Protein AF-A0A6G3XUZ0-F1 (afdb_monomer_lite)

Radius of gyration: 13.95 Å; chains: 1; bounding box: 35×24×32 Å

Organism: NCBI:txid2706086

Secondary structure (DSSP, 8-state):
--TT--GGGSPTTGGGSTTTSSHHHHHHHHHHTHHHHHHTT----EEESS-HHHHHHHHHHHT--S-EEE-TT-HHHHHHT--EEEETTEEEE--

pLDDT: mean 84.61, std 15.83, range [34.44, 98.12]

Foldseek 3Di:
DAPPQDPPNDDPCLVVDAPSPCVRVVQLVCQVCVVVCVVVVHADEAEKLDDPVVVVVSCVVSVRPHYYDHCVVCPVCVVVVFDWDDDPRGIIGHD

Sequence (95 aa):
PGAYARRDAYPPGWAGIPGARGCTLESCTYRDQLAEFTAAGATVHGVSAQRPDEQRAFAEKEGLRFPLLSDADLALAAALRLPTFRASGVSRLKR

Structure (mmCIF, N/CA/C/O backbone):
data_AF-A0A6G3XUZ0-F1
#
_entry.id   AF-A0A6G3XUZ0-F1
#
loop_
_atom_site.group_PDB
_atom_site.id
_atom_site.type_symbol
_atom_site.label_atom_id
_atom_site.label_alt_id
_atom_site.label_comp_id
_atom_site.label_asym_id
_atom_site.label_entity_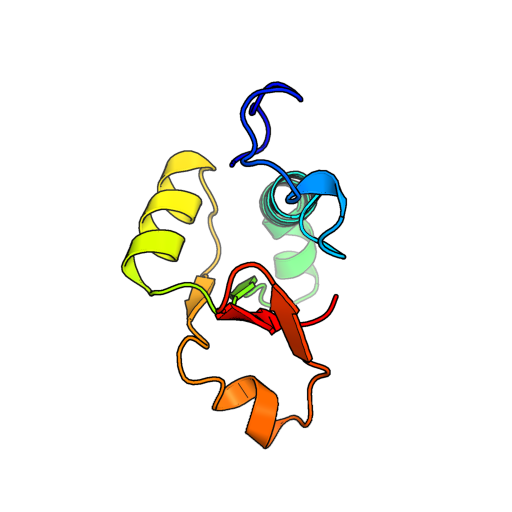id
_atom_site.label_seq_id
_atom_site.pdbx_PDB_ins_code
_atom_site.Cartn_x
_atom_site.Cartn_y
_atom_site.Cartn_z
_atom_site.occupancy
_atom_site.B_iso_or_equiv
_atom_site.auth_seq_id
_atom_site.auth_comp_id
_atom_site.auth_asym_id
_atom_site.auth_atom_id
_atom_site.pdbx_PDB_model_num
ATOM 1 N N . PRO A 1 1 ? 12.514 1.878 -2.340 1.00 45.81 1 PRO A N 1
ATOM 2 C CA . PRO A 1 1 ? 13.356 2.374 -1.229 1.00 45.81 1 PRO A CA 1
ATOM 3 C C . PRO A 1 1 ? 12.514 3.250 -0.297 1.00 45.81 1 PRO A C 1
ATOM 5 O O . PRO A 1 1 ? 11.801 4.106 -0.805 1.00 45.81 1 PRO A O 1
ATOM 8 N N . GLY A 1 2 ? 12.541 2.949 1.005 1.00 34.44 2 GLY A N 1
ATOM 9 C CA . GLY A 1 2 ? 11.751 3.591 2.065 1.00 34.44 2 GLY A CA 1
ATOM 10 C C . GLY A 1 2 ? 11.996 5.093 2.254 1.00 34.44 2 GLY A C 1
ATOM 11 O O . GLY A 1 2 ? 12.867 5.652 1.587 1.00 34.44 2 GLY A O 1
ATOM 12 N N . ALA A 1 3 ? 11.283 5.727 3.192 1.00 40.72 3 ALA A N 1
ATOM 13 C CA . ALA A 1 3 ? 11.138 7.182 3.374 1.00 40.72 3 ALA A CA 1
ATOM 14 C C . ALA A 1 3 ? 12.442 7.979 3.612 1.00 40.72 3 ALA A C 1
ATOM 16 O O . ALA A 1 3 ? 12.407 9.204 3.675 1.00 40.72 3 ALA A O 1
ATOM 17 N N . TYR A 1 4 ? 13.597 7.311 3.656 1.00 42.88 4 TYR A N 1
ATOM 18 C CA . TYR A 1 4 ? 14.929 7.900 3.835 1.00 42.88 4 TYR A CA 1
ATOM 19 C C . TYR A 1 4 ? 15.917 7.595 2.700 1.00 42.88 4 TYR A C 1
ATOM 21 O O . TYR A 1 4 ? 17.118 7.833 2.833 1.00 42.88 4 TYR A O 1
ATOM 29 N N . ALA A 1 5 ? 15.460 7.048 1.573 1.00 48.56 5 ALA A N 1
ATOM 30 C CA . ALA A 1 5 ? 16.338 6.856 0.428 1.00 48.56 5 ALA A CA 1
ATOM 31 C C . ALA A 1 5 ? 16.736 8.220 -0.155 1.00 48.56 5 ALA A C 1
ATOM 33 O O . ALA A 1 5 ? 15.881 8.957 -0.656 1.00 48.56 5 ALA A O 1
ATOM 34 N N . ARG A 1 6 ? 18.037 8.550 -0.086 1.00 51.56 6 ARG A N 1
ATOM 35 C CA . ARG A 1 6 ? 18.607 9.718 -0.777 1.00 51.56 6 ARG A CA 1
ATOM 36 C C . ARG A 1 6 ? 18.131 9.712 -2.231 1.00 51.56 6 ARG A C 1
ATOM 38 O O . ARG A 1 6 ? 17.948 8.639 -2.805 1.00 51.56 6 ARG A O 1
ATOM 45 N N . ARG A 1 7 ? 17.939 10.891 -2.835 1.00 51.06 7 ARG A N 1
ATOM 46 C CA . ARG A 1 7 ? 17.509 11.022 -4.245 1.00 51.06 7 ARG A CA 1
ATOM 47 C C . ARG A 1 7 ? 18.331 10.143 -5.203 1.00 51.06 7 ARG A C 1
ATOM 49 O O . ARG A 1 7 ? 17.787 9.676 -6.197 1.00 51.06 7 ARG A O 1
ATOM 56 N N . ASP A 1 8 ? 19.578 9.863 -4.836 1.00 58.75 8 ASP A N 1
ATOM 57 C CA . ASP A 1 8 ? 20.572 9.121 -5.616 1.00 58.75 8 ASP A CA 1
ATOM 58 C C . ASP A 1 8 ? 20.532 7.597 -5.371 1.00 58.75 8 ASP A C 1
ATOM 60 O O . ASP A 1 8 ? 21.207 6.837 -6.054 1.00 58.75 8 ASP A O 1
ATOM 64 N N . ALA A 1 9 ? 19.742 7.123 -4.400 1.00 58.53 9 ALA A N 1
ATOM 65 C CA . ALA A 1 9 ? 19.657 5.711 -4.007 1.00 58.53 9 ALA A CA 1
ATOM 66 C C . ALA A 1 9 ? 18.647 4.898 -4.838 1.00 58.53 9 ALA A C 1
ATOM 68 O O . ALA A 1 9 ? 18.367 3.737 -4.524 1.00 58.53 9 ALA A O 1
ATOM 69 N N . TYR A 1 10 ? 18.054 5.502 -5.867 1.00 62.94 10 TYR A N 1
ATOM 70 C CA . TYR A 1 10 ? 17.124 4.818 -6.752 1.00 62.94 10 TYR A CA 1
ATOM 71 C C . TYR A 1 10 ? 17.821 4.375 -8.045 1.00 62.94 10 TYR A C 1
ATOM 73 O O . TYR A 1 10 ? 18.612 5.141 -8.595 1.00 62.94 10 TYR A O 1
ATOM 81 N N . PRO A 1 11 ? 17.498 3.184 -8.582 1.00 66.25 11 PRO A N 1
ATOM 82 C CA . PRO A 1 11 ? 17.982 2.776 -9.895 1.00 66.25 11 PRO A CA 1
ATOM 83 C C . PRO A 1 11 ? 17.615 3.803 -10.982 1.00 66.25 11 PRO A C 1
ATOM 85 O O . PRO A 1 11 ? 16.560 4.449 -10.878 1.00 66.25 11 PRO A O 1
ATOM 88 N N . PRO A 1 12 ? 18.423 3.933 -12.052 1.00 72.56 12 PRO A N 1
ATOM 89 C CA . PRO A 1 12 ? 18.086 4.774 -13.197 1.00 72.56 12 PRO A CA 1
ATOM 90 C C . PRO A 1 12 ? 16.656 4.507 -13.697 1.00 72.56 12 PRO A C 1
ATOM 92 O O . PRO A 1 12 ? 16.243 3.359 -13.848 1.00 72.56 12 PRO A O 1
ATOM 95 N N . GLY A 1 13 ? 15.876 5.571 -13.913 1.00 69.44 13 GLY A N 1
ATOM 96 C CA . GLY A 1 13 ? 14.485 5.484 -14.379 1.00 69.44 13 GLY A CA 1
ATOM 97 C C . GLY A 1 13 ? 13.415 5.358 -13.285 1.00 69.44 13 GLY A C 1
ATOM 98 O O . GLY A 1 13 ? 12.245 5.601 -13.569 1.00 69.44 13 GLY A O 1
ATOM 99 N N . TRP A 1 14 ? 13.776 5.094 -12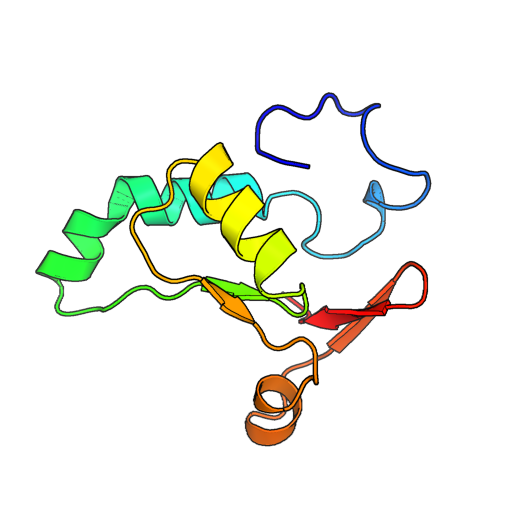.021 1.00 70.38 14 TRP A N 1
ATOM 100 C CA . TRP A 1 14 ? 12.802 4.986 -10.917 1.00 70.38 14 TRP A CA 1
ATOM 101 C C . TRP A 1 14 ? 11.985 6.266 -10.703 1.00 70.38 14 TRP A C 1
ATOM 103 O O . TRP A 1 14 ? 10.789 6.237 -10.429 1.00 70.38 14 TRP A O 1
ATOM 113 N N . ALA A 1 15 ? 12.637 7.413 -10.880 1.00 67.19 15 ALA A N 1
ATOM 114 C CA . ALA A 1 15 ? 12.036 8.737 -10.819 1.00 67.19 15 ALA A CA 1
ATOM 115 C C . ALA A 1 15 ? 10.942 8.979 -11.883 1.00 67.19 15 ALA A C 1
ATOM 117 O O . ALA A 1 15 ? 10.154 9.912 -11.732 1.00 67.19 15 ALA A O 1
ATOM 118 N N . GLY A 1 16 ? 10.909 8.189 -12.956 1.00 67.62 16 GLY A N 1
ATOM 119 C CA . GLY A 1 16 ? 9.896 8.273 -14.008 1.00 67.62 16 GLY A CA 1
ATOM 120 C C . GLY A 1 16 ? 8.693 7.358 -13.781 1.00 67.62 16 GLY A C 1
ATOM 121 O O . GLY A 1 16 ? 7.730 7.449 -14.531 1.00 67.62 16 GLY A O 1
ATOM 122 N N . ILE A 1 17 ? 8.731 6.486 -12.767 1.00 65.19 17 ILE A N 1
ATOM 123 C CA . ILE A 1 17 ? 7.670 5.520 -12.465 1.00 65.19 17 ILE A CA 1
ATOM 124 C C . ILE A 1 17 ? 6.535 6.246 -11.712 1.00 65.19 17 ILE A C 1
ATOM 126 O O . ILE A 1 17 ? 6.760 6.715 -10.588 1.00 65.19 17 ILE A O 1
ATOM 130 N N . PRO A 1 18 ? 5.314 6.346 -12.276 1.00 55.81 18 PRO A N 1
ATOM 131 C CA . PRO A 1 18 ? 4.171 6.942 -11.584 1.00 55.81 18 PRO A CA 1
ATOM 132 C C . PRO A 1 18 ? 3.906 6.255 -10.235 1.00 55.81 18 PRO A C 1
ATOM 134 O O . PRO A 1 18 ? 3.915 5.029 -10.148 1.00 55.81 18 PRO A O 1
ATOM 137 N N . GLY A 1 19 ? 3.727 7.038 -9.166 1.00 58.09 19 GLY A N 1
ATOM 138 C CA . GLY A 1 19 ? 3.465 6.528 -7.810 1.00 58.09 19 GLY A CA 1
ATOM 139 C C . GLY A 1 19 ? 4.663 5.896 -7.078 1.00 58.09 19 GLY A C 1
ATOM 140 O O . GLY A 1 19 ? 4.534 5.511 -5.915 1.00 58.09 19 GLY A O 1
ATOM 141 N N . ALA A 1 20 ? 5.841 5.798 -7.712 1.00 62.88 20 ALA A N 1
ATOM 142 C CA . ALA A 1 20 ? 7.037 5.240 -7.071 1.00 62.88 20 ALA A CA 1
ATOM 143 C C . ALA A 1 20 ? 7.710 6.201 -6.083 1.00 62.88 20 ALA A C 1
ATOM 145 O O . ALA A 1 20 ? 8.358 5.755 -5.135 1.00 62.88 20 ALA A O 1
ATOM 146 N N . ARG A 1 21 ? 7.560 7.515 -6.292 1.00 65.50 21 ARG A N 1
ATOM 147 C CA . ARG A 1 21 ? 7.857 8.525 -5.270 1.00 65.50 21 ARG A CA 1
ATOM 148 C C . ARG A 1 21 ? 6.621 8.709 -4.400 1.00 65.50 21 ARG A C 1
ATOM 150 O O . ARG A 1 21 ? 5.536 8.903 -4.929 1.00 65.50 21 ARG A O 1
ATOM 157 N N . GLY A 1 22 ? 6.806 8.671 -3.085 1.00 74.69 22 GLY A N 1
ATOM 158 C CA . GLY A 1 22 ? 5.733 8.925 -2.121 1.00 74.69 22 GLY A CA 1
ATOM 159 C C . GLY A 1 22 ? 5.066 7.675 -1.555 1.00 74.69 22 GLY A C 1
ATOM 160 O O . GLY A 1 22 ? 4.423 7.792 -0.525 1.00 74.69 22 GLY A O 1
ATOM 161 N N . CYS A 1 23 ? 5.296 6.480 -2.118 1.00 79.12 23 CYS A N 1
ATOM 162 C CA . CYS A 1 23 ? 4.691 5.243 -1.607 1.00 79.12 23 CYS A CA 1
ATOM 163 C C . CYS A 1 23 ? 4.978 4.991 -0.121 1.00 79.12 23 CYS A C 1
ATOM 165 O O . CYS A 1 23 ? 4.109 4.534 0.619 1.00 79.12 23 CYS A O 1
ATOM 167 N N . THR A 1 24 ? 6.196 5.307 0.325 1.00 86.00 24 THR A N 1
ATOM 168 C CA . THR A 1 24 ? 6.557 5.159 1.732 1.00 86.00 24 THR A CA 1
ATOM 169 C C . THR A 1 24 ? 5.988 6.269 2.592 1.00 86.00 24 THR A C 1
ATOM 171 O O . THR A 1 24 ? 5.494 5.970 3.668 1.00 86.00 24 THR A O 1
ATOM 174 N N . LEU A 1 25 ? 6.000 7.518 2.113 1.00 85.56 25 LEU A N 1
ATOM 175 C CA . LEU A 1 25 ? 5.379 8.629 2.833 1.00 85.56 25 LEU A CA 1
ATOM 176 C C . LEU A 1 25 ? 3.895 8.341 3.075 1.00 85.56 25 LEU A C 1
ATOM 178 O O . LEU A 1 25 ? 3.458 8.374 4.213 1.00 85.56 25 LEU A O 1
ATOM 182 N N . GLU A 1 26 ? 3.167 7.964 2.025 1.00 87.75 26 GLU A N 1
ATOM 183 C CA . GLU A 1 26 ? 1.756 7.589 2.089 1.00 87.75 26 GLU A CA 1
ATOM 184 C C . GLU A 1 26 ? 1.516 6.441 3.081 1.00 87.75 26 GLU A C 1
ATOM 186 O O . GLU A 1 26 ? 0.700 6.576 3.989 1.00 87.75 26 GLU A O 1
ATOM 191 N N . SER A 1 27 ? 2.272 5.340 2.977 1.00 91.88 27 SER A N 1
ATOM 192 C CA . SER A 1 27 ? 2.132 4.197 3.897 1.00 91.88 27 SER A CA 1
ATOM 193 C C . SER A 1 27 ? 2.400 4.587 5.357 1.00 91.88 27 SER A C 1
ATOM 195 O O . SER A 1 27 ? 1.688 4.145 6.258 1.00 91.88 27 SER A O 1
ATOM 197 N N . CYS A 1 28 ? 3.404 5.435 5.595 1.00 90.94 28 CYS A N 1
ATOM 198 C CA . CYS A 1 28 ? 3.711 5.975 6.917 1.00 90.94 28 CYS A CA 1
ATOM 199 C C . CYS A 1 28 ? 2.601 6.903 7.428 1.00 90.94 28 CYS A C 1
ATOM 201 O O . CYS A 1 28 ? 2.241 6.809 8.594 1.00 90.94 28 CYS A O 1
ATOM 203 N N . THR A 1 29 ? 1.997 7.732 6.573 1.00 92.12 29 THR A N 1
ATOM 204 C CA . THR A 1 29 ? 0.849 8.570 6.950 1.00 92.12 29 THR A CA 1
ATOM 205 C C . THR A 1 29 ? -0.343 7.716 7.387 1.00 92.12 29 THR A C 1
ATOM 207 O O . THR A 1 29 ? -0.902 7.963 8.452 1.00 92.12 29 THR A O 1
ATOM 210 N N . TYR A 1 30 ? -0.680 6.652 6.647 1.00 95.06 30 TYR A N 1
ATOM 211 C CA . TYR A 1 30 ? -1.724 5.705 7.070 1.00 95.06 30 TYR A CA 1
ATOM 212 C C . TYR A 1 30 ? -1.387 5.004 8.391 1.00 95.06 30 TYR A C 1
ATOM 214 O O . TYR A 1 30 ? -2.276 4.777 9.207 1.00 95.06 30 TYR A O 1
ATOM 222 N N . ARG A 1 31 ? -0.110 4.666 8.624 1.00 95.06 31 ARG A N 1
ATOM 223 C CA . ARG A 1 31 ? 0.349 4.086 9.898 1.00 95.06 31 ARG A CA 1
ATOM 224 C C . ARG A 1 31 ? 0.117 5.071 11.040 1.00 95.06 31 ARG A C 1
ATOM 226 O O . ARG A 1 31 ? -0.411 4.673 12.075 1.00 95.06 31 ARG A O 1
ATOM 233 N N . ASP A 1 32 ? 0.510 6.324 10.848 1.00 95.31 32 ASP A N 1
ATOM 234 C CA . ASP A 1 32 ? 0.449 7.360 11.879 1.00 95.31 32 ASP A CA 1
ATOM 235 C C . ASP A 1 32 ? -1.003 7.748 12.207 1.00 95.31 32 ASP A C 1
ATOM 237 O O . ASP A 1 32 ? -1.313 8.032 13.361 1.00 95.31 32 ASP A O 1
ATOM 241 N N . GLN A 1 33 ? -1.913 7.658 11.230 1.00 96.19 33 GLN A N 1
ATOM 242 C CA . GLN A 1 33 ? -3.349 7.924 11.396 1.00 96.19 33 GLN A CA 1
ATOM 243 C C . GLN A 1 33 ? -4.208 6.669 11.631 1.00 96.19 33 GLN A C 1
ATOM 245 O O . GLN A 1 33 ? -5.435 6.755 11.668 1.00 96.19 33 GLN A O 1
ATOM 250 N N . LEU A 1 34 ? -3.610 5.485 11.816 1.00 96.62 34 LEU A N 1
ATOM 251 C CA . LEU A 1 34 ? -4.348 4.214 11.888 1.00 96.62 34 LEU A CA 1
ATOM 252 C C . LEU A 1 34 ? -5.438 4.204 12.977 1.00 96.62 34 LEU A C 1
ATOM 254 O O . LEU A 1 34 ? -6.494 3.590 12.801 1.00 96.62 34 LEU A O 1
ATOM 258 N N . ALA A 1 35 ? -5.201 4.905 14.090 1.00 96.50 35 ALA A N 1
ATOM 259 C CA . ALA A 1 35 ? -6.170 5.041 15.175 1.00 96.50 35 ALA A CA 1
ATOM 260 C C . ALA A 1 35 ? -7.430 5.816 14.750 1.00 96.50 35 ALA A C 1
ATOM 262 O O . ALA A 1 35 ? -8.529 5.428 15.135 1.00 96.50 35 ALA A O 1
ATOM 263 N N . GLU A 1 36 ? -7.290 6.855 13.921 1.00 97.62 36 GLU A N 1
ATOM 264 C CA . GLU A 1 36 ? -8.415 7.647 13.406 1.00 97.62 36 GLU A CA 1
ATOM 265 C C . GLU A 1 36 ? -9.284 6.804 12.466 1.00 97.62 36 GLU A C 1
ATOM 267 O O . GLU A 1 36 ? -10.506 6.774 12.608 1.00 97.62 36 GLU A O 1
ATOM 272 N N . PHE A 1 37 ? -8.659 6.033 11.568 1.00 97.06 37 PHE A N 1
ATOM 273 C CA . PHE A 1 37 ? -9.381 5.096 10.700 1.00 97.06 37 PHE A CA 1
ATOM 274 C C . PHE A 1 37 ? -10.122 4.027 11.504 1.00 97.06 37 PHE A C 1
ATOM 276 O O . PHE A 1 37 ? -11.293 3.757 11.241 1.00 97.06 37 PHE A O 1
ATOM 283 N N . THR A 1 38 ? -9.464 3.456 12.515 1.00 96.69 38 THR A N 1
ATOM 284 C CA . THR A 1 38 ? -10.076 2.440 13.382 1.00 96.69 38 THR A CA 1
ATOM 285 C C . THR A 1 38 ? -11.259 3.019 14.160 1.00 96.69 38 THR A C 1
ATOM 287 O O . THR A 1 38 ? -12.311 2.389 14.232 1.00 96.69 38 THR A O 1
ATOM 290 N N . ALA A 1 39 ? -11.126 4.238 14.694 1.00 97.94 39 ALA A N 1
ATOM 291 C CA . ALA A 1 39 ? -12.206 4.932 15.395 1.00 97.94 39 ALA A CA 1
ATOM 292 C C . ALA A 1 39 ? -13.404 5.239 14.479 1.00 97.94 39 ALA A C 1
ATOM 294 O O . ALA A 1 39 ? -14.544 5.231 14.938 1.00 97.94 39 ALA A O 1
ATOM 295 N N . ALA A 1 40 ? -13.161 5.447 13.183 1.00 98.12 40 ALA A N 1
ATOM 296 C CA . ALA A 1 40 ? -14.198 5.602 12.165 1.00 98.12 40 ALA A CA 1
ATOM 297 C C . ALA A 1 40 ? -14.810 4.265 11.684 1.00 98.12 40 ALA A C 1
ATOM 299 O O . ALA A 1 40 ? -15.647 4.265 10.783 1.00 98.12 40 ALA A O 1
ATOM 300 N N . GLY A 1 41 ? -14.400 3.124 12.251 1.00 98.06 41 GLY A N 1
ATOM 301 C CA . GLY A 1 41 ? -14.870 1.793 11.853 1.00 98.06 41 GLY A CA 1
ATOM 302 C C . GLY A 1 41 ? -14.253 1.268 10.551 1.00 98.06 41 GLY A C 1
ATOM 303 O O . GLY A 1 41 ? -14.745 0.289 9.992 1.00 98.06 41 GLY A O 1
ATOM 304 N N . ALA A 1 42 ? -13.185 1.897 10.054 1.00 97.81 42 ALA A N 1
ATOM 305 C CA . ALA A 1 42 ? -12.477 1.471 8.854 1.00 97.81 42 ALA A CA 1
ATOM 306 C C . ALA A 1 42 ? -11.308 0.532 9.186 1.00 97.81 42 ALA A C 1
ATOM 308 O O . ALA A 1 42 ? -10.660 0.640 10.227 1.00 97.81 42 ALA A O 1
ATOM 309 N N . THR A 1 43 ? -10.996 -0.379 8.262 1.00 97.31 43 THR A N 1
ATOM 310 C CA . THR A 1 43 ? -9.802 -1.232 8.338 1.00 97.31 43 THR A CA 1
ATOM 311 C C . THR A 1 43 ? -8.854 -0.901 7.197 1.00 97.31 43 THR A C 1
ATOM 313 O O . THR A 1 43 ? -9.235 -0.943 6.028 1.00 97.31 43 THR A O 1
ATOM 316 N N . VAL A 1 44 ? -7.602 -0.600 7.532 1.00 96.75 44 VAL A N 1
ATOM 317 C CA . VAL A 1 44 ? -6.573 -0.241 6.551 1.00 96.75 44 VAL A CA 1
ATOM 318 C C . VAL A 1 44 ? -5.834 -1.496 6.090 1.00 96.75 44 VAL A C 1
ATOM 320 O O . VAL A 1 44 ? -5.379 -2.287 6.911 1.00 96.75 44 VAL A O 1
ATOM 323 N N . HIS A 1 45 ? -5.691 -1.652 4.775 1.00 96.69 45 HIS A N 1
ATOM 324 C CA . HIS A 1 45 ? -4.838 -2.655 4.140 1.00 96.69 45 HIS A CA 1
ATOM 325 C C . HIS A 1 45 ? -4.043 -1.981 3.022 1.00 96.69 45 HIS A C 1
ATOM 327 O O . HIS A 1 45 ? -4.616 -1.273 2.194 1.00 96.69 45 HIS A O 1
ATOM 333 N N . GLY A 1 46 ? -2.733 -2.209 2.978 1.00 95.00 46 GLY A N 1
ATOM 334 C CA . GLY A 1 46 ? -1.925 -1.833 1.820 1.00 95.00 46 GLY A CA 1
ATOM 335 C C . GLY A 1 46 ? -1.956 -2.934 0.765 1.00 95.00 46 GLY A C 1
ATOM 336 O O . GLY A 1 46 ? -2.102 -4.107 1.097 1.00 95.00 46 GLY A O 1
ATOM 337 N N . VAL A 1 47 ? -1.788 -2.576 -0.508 1.00 95.06 47 VAL A N 1
ATOM 338 C CA . VAL A 1 47 ? -1.679 -3.547 -1.604 1.00 95.06 47 VAL A CA 1
ATOM 339 C C . VAL A 1 47 ? -0.583 -3.151 -2.587 1.00 95.06 47 VAL A C 1
ATOM 341 O O . VAL A 1 47 ? -0.385 -1.971 -2.896 1.00 95.06 47 VAL A O 1
ATOM 344 N N . SER A 1 48 ? 0.157 -4.145 -3.074 1.00 92.62 48 SER A N 1
ATOM 345 C CA . SER A 1 48 ? 1.227 -3.960 -4.052 1.00 92.62 48 SER A CA 1
ATOM 346 C C . SER A 1 48 ? 1.425 -5.217 -4.894 1.00 92.62 48 SER A C 1
ATOM 348 O O . SER A 1 48 ? 1.258 -6.332 -4.409 1.00 92.62 48 SER A O 1
ATOM 350 N N . ALA A 1 49 ? 1.894 -5.042 -6.132 1.00 93.50 49 ALA A N 1
ATOM 351 C CA . ALA A 1 49 ? 2.346 -6.136 -6.999 1.00 93.50 49 ALA A CA 1
ATOM 352 C C . ALA A 1 49 ? 3.727 -6.707 -6.590 1.00 93.50 49 ALA A C 1
ATOM 354 O O . ALA A 1 49 ? 4.355 -7.444 -7.347 1.00 93.50 49 ALA A O 1
ATOM 355 N N . GLN A 1 50 ? 4.251 -6.311 -5.426 1.00 90.88 50 GLN A N 1
ATOM 356 C CA . GLN A 1 50 ? 5.489 -6.840 -4.849 1.00 90.88 50 GLN A CA 1
ATOM 357 C C . GLN A 1 50 ? 5.243 -8.186 -4.167 1.00 90.88 50 GLN A C 1
ATOM 359 O O . GLN A 1 50 ? 4.163 -8.423 -3.609 1.00 90.88 50 GLN A O 1
ATOM 364 N N . ARG A 1 51 ? 6.266 -9.044 -4.164 1.00 92.31 51 ARG A N 1
ATOM 365 C CA . ARG A 1 51 ? 6.201 -10.374 -3.549 1.00 92.31 51 ARG A CA 1
ATOM 366 C C . ARG A 1 51 ? 5.979 -10.280 -2.028 1.00 92.31 51 ARG A C 1
ATOM 368 O O . ARG A 1 51 ? 6.326 -9.261 -1.420 1.00 92.31 51 ARG A O 1
ATOM 375 N N . PRO A 1 52 ? 5.423 -11.323 -1.385 1.00 93.75 52 PRO A N 1
ATOM 376 C CA . PRO A 1 52 ? 5.141 -11.298 0.052 1.00 93.75 52 PRO A CA 1
ATOM 377 C C . PRO A 1 52 ? 6.360 -11.000 0.939 1.00 93.75 52 PRO A C 1
ATOM 379 O O . PRO A 1 52 ? 6.243 -10.294 1.935 1.00 93.75 52 PRO A O 1
ATOM 382 N N . ASP A 1 53 ? 7.542 -11.501 0.580 1.00 89.50 53 ASP A N 1
ATOM 383 C CA . ASP A 1 53 ? 8.796 -11.243 1.297 1.00 89.50 53 ASP A CA 1
ATOM 384 C C . ASP A 1 53 ? 9.273 -9.793 1.155 1.00 89.50 53 ASP A C 1
ATOM 386 O O . ASP A 1 53 ? 9.717 -9.204 2.139 1.00 89.50 53 ASP A O 1
ATOM 390 N N . GLU A 1 54 ? 9.128 -9.191 -0.028 1.00 89.81 54 GLU A N 1
ATOM 391 C CA . GLU A 1 54 ? 9.430 -7.770 -0.240 1.00 89.81 54 GLU A CA 1
ATOM 392 C C . GLU A 1 54 ? 8.508 -6.871 0.592 1.00 89.81 54 GLU A C 1
ATOM 394 O O . GLU A 1 54 ? 8.957 -5.881 1.171 1.00 89.81 54 GLU A O 1
ATOM 399 N N . GLN A 1 55 ? 7.219 -7.219 0.671 1.00 92.44 55 GLN A N 1
ATOM 400 C CA . GLN A 1 55 ? 6.254 -6.468 1.473 1.00 92.44 55 GLN A CA 1
ATOM 401 C C . GLN A 1 55 ? 6.466 -6.661 2.968 1.00 92.44 55 GLN A C 1
ATOM 403 O O . GLN A 1 55 ? 6.389 -5.683 3.706 1.00 92.44 55 GLN A O 1
ATOM 408 N N . ARG A 1 56 ? 6.815 -7.872 3.418 1.00 90.69 56 ARG A N 1
ATOM 409 C CA . ARG A 1 56 ? 7.206 -8.112 4.811 1.00 90.69 56 ARG A CA 1
ATOM 410 C C . ARG A 1 56 ? 8.417 -7.264 5.198 1.00 90.69 56 ARG A C 1
ATOM 412 O O . ARG A 1 56 ? 8.345 -6.532 6.178 1.00 90.69 56 ARG A O 1
ATOM 419 N N . ALA A 1 57 ? 9.479 -7.287 4.391 1.00 88.31 57 ALA A N 1
ATOM 420 C CA . ALA A 1 57 ? 10.672 -6.481 4.645 1.00 88.31 57 ALA A CA 1
ATOM 421 C C . ALA A 1 57 ? 10.360 -4.973 4.677 1.00 88.31 57 ALA A C 1
ATOM 423 O O . ALA A 1 57 ? 10.924 -4.233 5.481 1.00 88.31 57 ALA A O 1
ATOM 424 N N . PHE A 1 58 ? 9.450 -4.505 3.819 1.00 90.62 58 PHE A N 1
ATOM 425 C CA . PHE A 1 58 ? 8.994 -3.116 3.827 1.00 90.62 58 PHE A CA 1
ATOM 426 C C . PHE A 1 58 ? 8.180 -2.769 5.083 1.00 90.62 58 PHE A C 1
ATOM 428 O O . PHE A 1 58 ? 8.453 -1.747 5.711 1.00 90.62 58 PHE A O 1
ATOM 435 N N . ALA A 1 59 ? 7.226 -3.617 5.475 1.00 93.06 59 ALA A N 1
ATOM 436 C CA . ALA A 1 59 ? 6.418 -3.414 6.674 1.00 93.06 59 ALA A CA 1
ATOM 437 C C . ALA A 1 59 ? 7.275 -3.380 7.945 1.00 93.06 59 ALA A C 1
ATOM 439 O O . ALA A 1 59 ? 7.098 -2.483 8.766 1.00 93.06 59 ALA A O 1
ATOM 440 N N . GLU A 1 60 ? 8.231 -4.303 8.076 1.00 91.62 60 GLU A N 1
ATOM 441 C CA . GLU A 1 60 ? 9.180 -4.344 9.194 1.00 91.62 60 GLU A CA 1
ATOM 442 C C . GLU A 1 60 ? 10.046 -3.085 9.231 1.00 91.62 60 GLU A C 1
ATOM 444 O O . GLU A 1 60 ? 10.146 -2.425 10.265 1.00 91.62 60 GLU A O 1
ATOM 449 N N . LYS A 1 61 ? 10.628 -2.710 8.086 1.00 89.69 61 LYS A N 1
ATOM 450 C CA . LYS A 1 61 ? 11.503 -1.542 7.981 1.00 89.69 61 LYS A CA 1
ATOM 451 C C . LYS A 1 61 ? 10.800 -0.240 8.364 1.00 89.69 61 LYS A C 1
ATOM 453 O O . LYS A 1 61 ? 11.402 0.605 9.018 1.00 89.69 61 LYS A O 1
ATOM 458 N N . GLU A 1 62 ? 9.561 -0.057 7.919 1.00 91.00 62 GLU A N 1
ATOM 459 C CA . GLU A 1 62 ? 8.809 1.183 8.131 1.00 91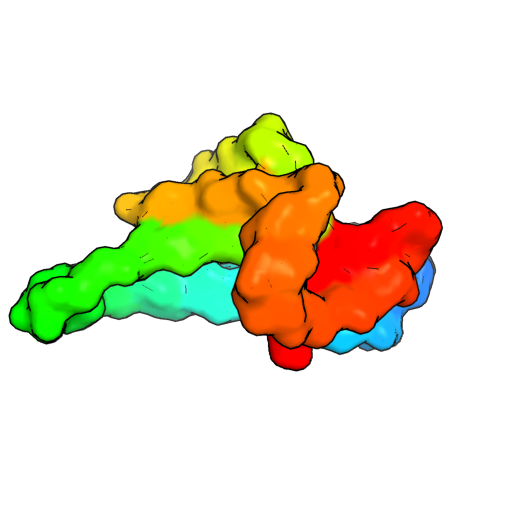.00 62 GLU A CA 1
ATOM 460 C C . GLU A 1 62 ? 7.850 1.096 9.333 1.00 91.00 62 GLU A C 1
ATOM 462 O O . GLU A 1 62 ? 7.076 2.020 9.580 1.00 91.00 62 GLU A O 1
ATOM 467 N N . GLY A 1 63 ? 7.878 -0.001 10.097 1.00 94.25 63 GLY A N 1
ATOM 468 C CA . GLY A 1 63 ? 7.041 -0.194 11.283 1.00 94.25 63 GLY A CA 1
ATOM 469 C C . GLY A 1 63 ? 5.538 -0.122 10.999 1.00 94.25 63 GLY A C 1
ATOM 470 O O . GLY A 1 63 ? 4.785 0.426 11.808 1.00 94.25 63 GLY A O 1
ATOM 471 N N . LEU A 1 64 ? 5.092 -0.611 9.838 1.00 95.12 64 LEU A N 1
ATOM 472 C CA . LEU A 1 64 ? 3.680 -0.577 9.458 1.00 95.12 64 LEU A CA 1
ATOM 473 C C . LEU A 1 64 ? 2.878 -1.546 10.332 1.00 95.12 64 LEU A C 1
ATOM 475 O O . LEU A 1 64 ? 3.232 -2.713 10.479 1.00 95.12 64 LEU A O 1
ATOM 479 N N . ARG A 1 65 ? 1.781 -1.049 10.912 1.00 93.69 65 ARG A N 1
ATOM 480 C CA . ARG A 1 65 ? 0.922 -1.797 11.852 1.00 93.69 65 ARG A CA 1
ATOM 481 C C . ARG A 1 65 ? -0.361 -2.334 11.214 1.00 93.69 65 ARG A C 1
ATOM 483 O O . ARG A 1 65 ? -1.270 -2.752 11.922 1.00 93.69 65 ARG A O 1
ATOM 490 N N . PHE A 1 66 ? -0.440 -2.298 9.889 1.00 96.50 66 PHE A N 1
ATOM 491 C CA . PHE A 1 66 ? -1.563 -2.806 9.110 1.00 96.50 66 PHE A CA 1
ATOM 492 C C . PHE A 1 66 ? -1.071 -3.812 8.057 1.00 96.50 66 PHE A C 1
ATOM 494 O O . PHE A 1 66 ? 0.094 -3.739 7.649 1.00 96.50 66 PHE A O 1
ATOM 501 N N . PRO A 1 67 ? -1.918 -4.757 7.607 1.00 96.12 67 PRO A N 1
ATOM 502 C CA . PRO A 1 67 ? -1.497 -5.787 6.666 1.00 96.12 67 PRO A CA 1
ATOM 503 C C . PRO A 1 67 ? -1.153 -5.213 5.290 1.00 96.12 67 PRO A C 1
ATOM 505 O O . PRO A 1 67 ? -1.813 -4.299 4.791 1.00 96.12 67 PRO A O 1
ATOM 508 N N . LEU A 1 68 ? -0.151 -5.814 4.651 1.00 96.06 68 LEU A N 1
ATOM 509 C CA . LEU A 1 68 ? 0.213 -5.552 3.265 1.00 96.06 68 LEU A CA 1
ATOM 510 C C . LEU A 1 68 ? -0.080 -6.781 2.402 1.00 96.06 68 LEU A C 1
ATOM 512 O O . LEU A 1 68 ? 0.485 -7.853 2.618 1.00 96.06 68 LEU A O 1
ATOM 516 N N . LEU A 1 69 ? -0.972 -6.620 1.431 1.00 95.94 69 LEU A N 1
ATOM 517 C CA . LEU A 1 69 ? -1.443 -7.673 0.542 1.00 95.94 69 LEU A CA 1
ATOM 518 C C . LEU A 1 69 ? -0.586 -7.732 -0.724 1.00 95.94 69 LEU A C 1
ATOM 520 O O . LEU A 1 69 ? -0.348 -6.721 -1.394 1.00 95.94 69 LEU A O 1
ATOM 524 N N . SER A 1 70 ? -0.128 -8.933 -1.069 1.00 95.69 70 SER A N 1
ATOM 525 C CA . SER A 1 70 ? 0.588 -9.192 -2.319 1.00 95.69 70 SER A CA 1
ATOM 526 C C . SER A 1 70 ? -0.377 -9.519 -3.437 1.00 95.69 70 SER A C 1
ATOM 528 O O . SER A 1 70 ? -1.129 -10.481 -3.352 1.00 95.69 70 SER A O 1
ATOM 530 N N . ASP A 1 71 ? -0.301 -8.719 -4.494 1.00 96.75 71 ASP A N 1
ATOM 531 C CA . ASP A 1 71 ? -0.941 -8.966 -5.780 1.00 96.75 71 ASP A CA 1
ATOM 532 C C . ASP A 1 71 ? 0.127 -9.265 -6.844 1.00 96.75 71 ASP A C 1
ATOM 534 O O . ASP A 1 71 ? 0.122 -8.704 -7.938 1.00 96.75 71 ASP A O 1
ATOM 538 N N . ALA A 1 72 ? 1.121 -10.092 -6.492 1.00 94.25 72 ALA A N 1
ATOM 539 C CA . ALA A 1 72 ? 2.237 -10.427 -7.383 1.00 94.25 72 ALA A CA 1
ATOM 540 C C 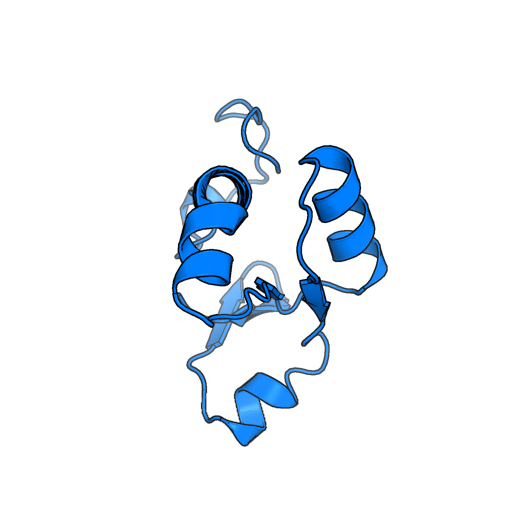. ALA A 1 72 ? 1.771 -11.090 -8.693 1.00 94.25 72 ALA A C 1
ATOM 542 O O . ALA A 1 72 ? 2.372 -10.858 -9.742 1.00 94.25 72 ALA A O 1
ATOM 543 N N . ASP A 1 73 ? 0.665 -11.838 -8.635 1.00 95.00 73 ASP A N 1
ATOM 544 C CA . ASP A 1 73 ? 0.042 -12.498 -9.788 1.00 95.00 73 ASP A CA 1
ATOM 545 C C . ASP A 1 73 ? -0.988 -11.610 -10.513 1.00 95.00 73 ASP A C 1
ATOM 547 O O . ASP A 1 73 ? -1.596 -12.041 -11.492 1.00 95.00 73 ASP A O 1
ATOM 551 N N . LEU A 1 74 ? -1.194 -10.365 -10.055 1.00 96.06 74 LEU A N 1
ATOM 552 C CA . LEU A 1 74 ? -2.188 -9.413 -10.578 1.00 96.06 74 LEU A CA 1
ATOM 553 C C . LEU A 1 74 ? -3.630 -9.948 -10.588 1.00 96.06 74 LEU A C 1
ATOM 555 O O . LEU A 1 74 ? -4.466 -9.481 -11.367 1.00 96.06 74 LEU A O 1
ATOM 559 N N . ALA A 1 75 ? -3.933 -10.931 -9.741 1.00 97.19 75 ALA A N 1
ATOM 560 C CA . ALA A 1 75 ? -5.253 -11.535 -9.647 1.00 97.19 75 ALA A CA 1
ATOM 561 C C . ALA A 1 75 ? -6.288 -10.526 -9.131 1.00 97.19 75 ALA A C 1
ATOM 563 O O . ALA A 1 75 ? -7.389 -10.433 -9.679 1.00 97.19 75 ALA A O 1
ATOM 564 N N . LEU A 1 76 ? -5.925 -9.725 -8.123 1.00 95.94 76 LEU A N 1
ATOM 565 C CA . LEU A 1 76 ? -6.789 -8.671 -7.597 1.00 95.94 76 LEU A CA 1
ATOM 566 C C . LEU A 1 76 ? -6.964 -7.556 -8.629 1.00 95.94 76 LEU A C 1
ATOM 568 O O . LEU A 1 76 ? -8.092 -7.130 -8.886 1.00 95.94 76 LEU A 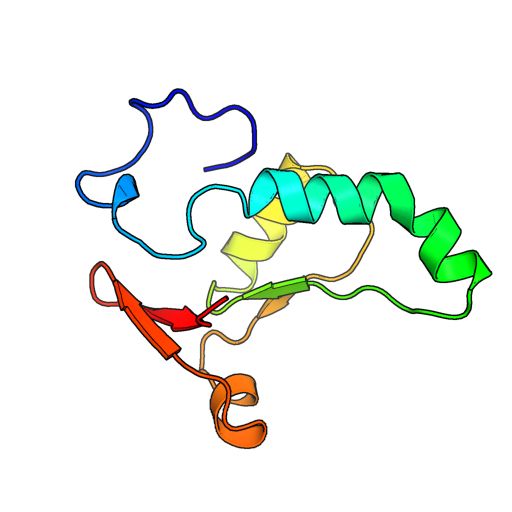O 1
ATOM 572 N N . ALA A 1 77 ? -5.868 -7.113 -9.254 1.00 96.62 77 ALA A N 1
ATOM 573 C CA . ALA A 1 77 ? -5.920 -6.117 -10.317 1.00 96.62 77 ALA A CA 1
ATOM 574 C C . ALA A 1 77 ? -6.841 -6.546 -11.464 1.00 96.62 77 ALA A C 1
ATOM 576 O O . ALA A 1 77 ? -7.651 -5.744 -11.925 1.00 96.62 77 ALA A O 1
ATOM 577 N N . ALA A 1 78 ? -6.760 -7.806 -11.897 1.00 96.75 78 ALA A N 1
ATOM 578 C CA . ALA A 1 78 ? -7.623 -8.349 -12.938 1.00 96.75 78 ALA A CA 1
ATOM 579 C C . ALA A 1 78 ? -9.093 -8.392 -12.494 1.00 96.75 78 ALA A C 1
ATOM 581 O O . ALA A 1 78 ? -9.960 -7.883 -13.207 1.00 96.75 78 ALA A O 1
ATOM 582 N N . ALA A 1 79 ? -9.372 -8.937 -11.306 1.00 97.94 79 ALA A N 1
ATOM 583 C CA . ALA A 1 79 ? -10.731 -9.072 -10.780 1.00 97.94 79 ALA A CA 1
ATOM 584 C C . ALA A 1 79 ? -11.443 -7.717 -10.630 1.00 97.94 79 ALA A C 1
ATOM 586 O O . ALA A 1 79 ? -12.620 -7.583 -10.966 1.00 97.94 79 ALA A O 1
ATOM 587 N N . LEU A 1 80 ? -10.715 -6.698 -10.168 1.00 96.56 80 LEU A N 1
ATOM 588 C CA . LEU A 1 80 ? -11.243 -5.353 -9.937 1.00 96.56 80 LEU A CA 1
ATOM 589 C C . LEU A 1 80 ? -11.039 -4.400 -11.123 1.00 96.56 80 LEU A C 1
ATOM 591 O O . LEU A 1 80 ? -11.446 -3.242 -11.048 1.00 96.56 80 LEU A O 1
ATOM 595 N N . ARG A 1 81 ? -10.435 -4.871 -12.223 1.00 96.00 81 ARG A N 1
ATOM 596 C CA . ARG A 1 81 ? -10.081 -4.059 -13.402 1.00 96.00 81 ARG A CA 1
ATOM 597 C C . ARG A 1 81 ? -9.259 -2.818 -13.035 1.00 96.00 81 ARG A C 1
ATOM 599 O O . ARG A 1 81 ? -9.457 -1.738 -13.592 1.00 96.00 81 ARG A O 1
ATOM 606 N N . LEU A 1 82 ? -8.332 -2.976 -12.091 1.00 93.88 82 LEU A N 1
ATOM 607 C CA . LEU A 1 82 ? -7.449 -1.895 -11.675 1.00 93.88 82 LEU A CA 1
ATOM 608 C C . LEU A 1 82 ? -6.472 -1.553 -12.806 1.00 93.88 82 LEU A C 1
ATOM 610 O O . LEU A 1 82 ? -5.937 -2.453 -13.462 1.00 93.88 82 LEU A O 1
ATOM 614 N N . PRO A 1 83 ? -6.195 -0.260 -13.034 1.00 92.44 83 PRO A N 1
ATOM 615 C CA . PRO A 1 83 ? -5.218 0.142 -14.027 1.00 92.44 83 PRO A CA 1
ATOM 616 C C . PRO A 1 83 ? -3.822 -0.350 -13.627 1.00 92.44 83 PRO A C 1
ATOM 618 O O . PRO A 1 83 ? -3.383 -0.190 -12.488 1.00 92.44 83 PRO A O 1
ATOM 621 N N . THR A 1 84 ? -3.093 -0.914 -14.588 1.00 91.69 84 THR A N 1
ATOM 622 C CA . THR A 1 84 ? -1.704 -1.346 -14.401 1.00 91.69 84 THR A CA 1
ATOM 623 C C . THR A 1 84 ? -0.789 -0.692 -15.424 1.00 91.69 84 THR A C 1
ATOM 625 O O . THR A 1 84 ? -1.223 -0.203 -16.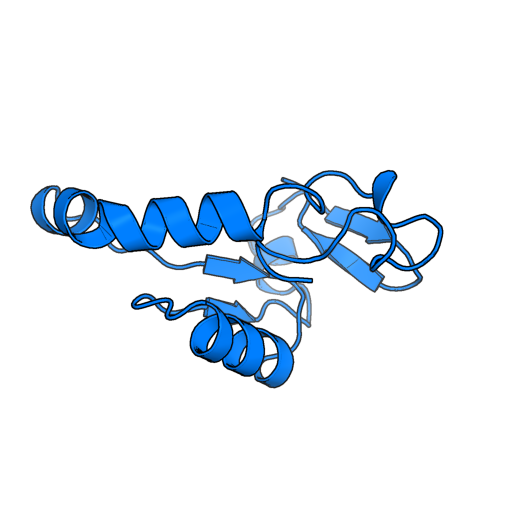468 1.00 91.69 84 THR A O 1
ATOM 628 N N . PHE A 1 85 ? 0.501 -0.651 -15.113 1.00 89.25 85 PHE A N 1
ATOM 629 C CA . PHE A 1 85 ? 1.536 -0.220 -16.044 1.00 89.25 85 PHE A CA 1
ATOM 630 C C . PHE A 1 85 ? 2.798 -1.061 -15.852 1.00 89.25 85 PHE A C 1
ATOM 632 O O . PHE A 1 85 ? 2.987 -1.690 -14.809 1.00 89.25 85 PHE A O 1
ATOM 639 N N . ARG A 1 86 ? 3.670 -1.090 -16.863 1.00 87.75 86 ARG A N 1
ATOM 640 C CA . ARG A 1 86 ? 4.950 -1.805 -16.797 1.00 87.75 86 ARG A CA 1
ATOM 641 C C . ARG A 1 86 ? 6.095 -0.837 -16.530 1.00 87.75 86 ARG A C 1
ATOM 643 O O . ARG A 1 86 ? 6.213 0.184 -17.199 1.00 87.75 86 ARG A O 1
ATOM 650 N N . ALA A 1 87 ? 6.963 -1.198 -15.592 1.00 80.38 87 ALA A N 1
ATOM 651 C CA . ALA A 1 87 ? 8.218 -0.506 -15.325 1.00 80.38 87 ALA A CA 1
ATOM 652 C C . ALA A 1 87 ? 9.307 -1.521 -14.966 1.00 80.38 87 ALA A C 1
ATOM 654 O O . ALA A 1 87 ? 9.067 -2.450 -14.196 1.00 80.38 87 ALA A O 1
ATOM 655 N N . SER A 1 88 ? 10.500 -1.354 -15.543 1.00 79.94 88 SER A N 1
ATOM 656 C CA . SER A 1 88 ? 11.654 -2.243 -15.328 1.00 79.94 88 SER A CA 1
ATOM 657 C C . SER A 1 88 ? 11.328 -3.735 -15.505 1.00 79.94 88 SER A C 1
ATOM 659 O O . SER A 1 88 ? 11.756 -4.570 -14.717 1.00 79.94 88 SER A O 1
ATOM 661 N N . GLY A 1 89 ? 10.518 -4.068 -16.516 1.00 82.50 89 GLY A N 1
ATOM 662 C CA . GLY A 1 89 ? 10.129 -5.449 -16.829 1.00 82.50 89 GLY A CA 1
ATOM 663 C C . GLY A 1 89 ? 9.011 -6.031 -15.960 1.00 82.50 89 GLY A C 1
ATOM 664 O O . GLY A 1 89 ? 8.548 -7.131 -16.251 1.00 82.50 89 GLY A O 1
ATOM 665 N N . VAL A 1 90 ? 8.519 -5.297 -14.958 1.00 83.12 90 VAL A N 1
ATOM 666 C CA . VAL A 1 90 ? 7.497 -5.789 -14.026 1.00 83.12 90 VAL A CA 1
ATOM 667 C C . VAL A 1 90 ? 6.224 -4.954 -14.114 1.00 83.12 90 VAL A C 1
ATOM 669 O O . VAL A 1 90 ? 6.267 -3.729 -14.253 1.00 83.12 90 VAL A O 1
ATOM 672 N N . SER A 1 91 ? 5.078 -5.622 -14.029 1.00 88.19 91 SER A N 1
ATOM 673 C CA . SER A 1 91 ? 3.783 -4.960 -13.903 1.00 88.19 91 SER A CA 1
ATOM 674 C C . SER A 1 91 ? 3.607 -4.364 -12.503 1.00 88.19 91 SER A C 1
ATOM 676 O O . SER A 1 91 ? 4.071 -4.905 -11.494 1.00 88.19 91 SER A O 1
ATOM 678 N N . ARG A 1 92 ? 2.952 -3.210 -12.444 1.00 87.50 92 ARG A N 1
ATOM 679 C CA . ARG A 1 92 ? 2.686 -2.437 -11.232 1.00 87.50 92 ARG A CA 1
ATOM 680 C C . ARG A 1 92 ? 1.247 -1.942 -11.259 1.00 87.50 92 ARG A C 1
ATOM 682 O O . ARG A 1 92 ? 0.709 -1.665 -12.332 1.00 87.50 92 ARG A O 1
ATOM 689 N N . LEU A 1 93 ? 0.656 -1.788 -10.079 1.00 88.31 93 LEU A N 1
ATOM 690 C CA . LEU A 1 93 ? -0.619 -1.093 -9.924 1.00 88.31 93 LEU A CA 1
ATOM 691 C C . LEU A 1 93 ? -0.394 0.396 -10.191 1.00 88.31 93 LEU A C 1
ATOM 693 O O . LEU A 1 93 ? 0.533 0.992 -9.636 1.00 88.31 93 LEU A O 1
ATOM 697 N N . LYS A 1 94 ? -1.220 0.987 -11.052 1.00 85.69 94 LYS A N 1
ATOM 698 C CA . LYS A 1 94 ? -1.241 2.435 -11.239 1.00 85.69 94 LYS A CA 1
ATOM 699 C C . LYS A 1 94 ? -1.960 3.048 -10.036 1.00 85.69 94 LYS A C 1
ATOM 701 O O . LYS A 1 94 ? -3.045 2.596 -9.681 1.00 85.69 94 LYS A O 1
ATOM 706 N N . ARG A 1 95 ? -1.324 4.040 -9.421 1.00 72.44 95 ARG A N 1
ATOM 707 C CA . ARG A 1 95 ? -1.916 4.887 -8.382 1.00 72.44 95 ARG A CA 1
ATOM 708 C C . ARG A 1 95 ? -2.377 6.196 -8.997 1.00 72.44 95 ARG A C 1
ATOM 710 O O . ARG A 1 95 ? -1.695 6.642 -9.952 1.00 72.44 95 ARG A O 1
#

InterPro domains:
  IPR000866 Alkyl hydroperoxide reductase subunit C/ Thiol specific antioxidant [PF00578] (21-83)
  IPR036249 Thioredoxin-like superfamily [SSF52833] (22-87)
  IPR050924 Thiol-specific peroxidase BCP/PrxQ [PTHR42801] (22-80)